Protein AF-A0AAQ4QHU1-F1 (afdb_monomer)

Solvent-accessible surface area (backbone atoms only — not comparable to full-atom values): 6187 Å² total; per-residue (Å²): 132,92,72,80,90,63,54,74,66,53,48,50,54,50,49,52,54,48,52,69,44,21,79,79,71,72,68,45,28,49,56,50,69,57,47,42,50,52,48,51,59,52,70,51,56,70,69,56,54,49,50,43,35,51,77,52,47,16,73,82,68,52,31,30,43,65,70,36,45,51,51,38,54,53,46,49,55,37,47,71,70,72,42,82,86,45,78,68,59,71,71,44,80,79,62,81,72,68,72,75,80,69,73,105

InterPro domains:
  IPR000261 EH domain [PF12763] (6-82)
  IPR000261 EH domain [PS50031] (10-104)
  IPR011992 EF-hand domain pair [SSF47473] (5-82)

Organism: NCBI:txid48145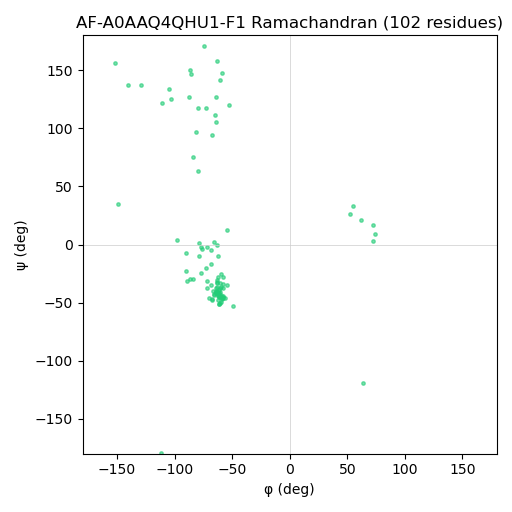9

Sequence (104 aa):
MESLTLTDVEQKYYSDLFIYCDTDNTKKVASNGRVLDLFRAAQLPSEVVLQITELCGATRLGHFGRSQFYIALKLIAIAQSGLPLRVESLNSGILGNVPTQSLK

Structure (mmCIF, N/CA/C/O backbone):
data_AF-A0AAQ4QHU1-F1
#
_entry.id   AF-A0AAQ4QHU1-F1
#
loop_
_atom_site.group_PDB
_atom_site.id
_atom_site.type_symbol
_atom_site.label_atom_id
_atom_site.label_alt_id
_atom_site.label_comp_id
_atom_site.label_asym_id
_atom_site.label_entity_id
_atom_site.label_seq_id
_atom_site.pdbx_PDB_ins_code
_atom_site.Cartn_x
_atom_site.Cartn_y
_atom_site.Cartn_z
_atom_site.occupancy
_atom_site.B_iso_or_equiv
_atom_site.auth_seq_id
_atom_site.auth_comp_id
_atom_site.auth_asym_id
_atom_site.auth_atom_id
_atom_site.pdbx_PDB_model_num
ATOM 1 N N . MET A 1 1 ? 14.592 4.474 12.357 1.00 38.53 1 MET A N 1
ATOM 2 C CA . MET A 1 1 ? 13.821 3.757 11.322 1.00 38.53 1 MET A CA 1
ATOM 3 C C . MET A 1 1 ? 12.538 3.318 11.992 1.00 38.53 1 MET A C 1
ATOM 5 O O . MET A 1 1 ? 12.585 2.387 12.782 1.00 38.53 1 MET A O 1
ATOM 9 N N . GLU A 1 2 ? 11.455 4.073 11.811 1.00 44.12 2 GLU A N 1
ATOM 10 C CA . GLU A 1 2 ? 10.150 3.768 12.409 1.00 44.12 2 GLU A CA 1
ATOM 11 C C . GLU A 1 2 ? 9.621 2.442 11.852 1.00 44.12 2 GLU A C 1
ATOM 13 O O . GLU A 1 2 ? 9.237 2.335 10.687 1.00 44.12 2 GLU A O 1
ATOM 18 N N . SER A 1 3 ? 9.684 1.401 12.676 1.00 50.28 3 SER A N 1
ATOM 19 C CA . SER A 1 3 ? 9.184 0.069 12.356 1.00 50.28 3 SER A CA 1
ATOM 20 C C . SER A 1 3 ? 7.672 0.060 12.560 1.00 50.28 3 SER A C 1
ATOM 22 O O . SER A 1 3 ? 7.213 0.239 13.686 1.00 50.28 3 SER A O 1
ATOM 24 N N . LEU A 1 4 ? 6.892 -0.174 11.499 1.00 63.69 4 LEU A N 1
ATOM 25 C CA . LEU A 1 4 ? 5.478 -0.531 11.647 1.00 63.69 4 LEU A CA 1
ATOM 26 C C . LEU A 1 4 ? 5.367 -1.722 12.608 1.00 63.69 4 LEU A C 1
ATOM 28 O O . LEU A 1 4 ? 5.912 -2.793 12.336 1.00 63.69 4 LEU A O 1
ATOM 32 N N . THR A 1 5 ? 4.659 -1.547 13.719 1.00 67.00 5 THR A N 1
ATOM 33 C CA . THR A 1 5 ? 4.348 -2.635 14.646 1.00 67.00 5 THR A CA 1
ATOM 34 C C . THR A 1 5 ? 3.155 -3.412 14.100 1.00 67.00 5 THR A C 1
ATOM 36 O O . THR A 1 5 ? 2.002 -3.009 14.230 1.00 67.00 5 THR A O 1
ATOM 39 N N . LEU A 1 6 ? 3.455 -4.514 13.417 1.00 70.38 6 LEU A N 1
ATOM 40 C CA . LEU A 1 6 ? 2.468 -5.440 12.872 1.00 70.38 6 LEU A CA 1
ATOM 41 C C . LEU A 1 6 ? 2.419 -6.695 13.732 1.00 70.38 6 LEU A C 1
ATOM 43 O O . LEU A 1 6 ? 3.469 -7.263 14.048 1.00 70.38 6 LEU A O 1
ATOM 47 N N . THR A 1 7 ? 1.210 -7.142 14.059 1.00 77.31 7 THR A N 1
ATOM 48 C CA . THR A 1 7 ? 0.999 -8.450 14.693 1.00 77.31 7 THR A CA 1
ATOM 49 C C . THR A 1 7 ? 1.454 -9.582 13.765 1.00 77.31 7 THR A C 1
ATOM 51 O O . THR A 1 7 ? 1.499 -9.408 12.545 1.00 77.31 7 THR A O 1
ATOM 54 N N . ASP A 1 8 ? 1.766 -10.764 14.305 1.00 80.88 8 ASP A N 1
ATOM 55 C CA . ASP A 1 8 ? 2.166 -11.931 13.499 1.00 80.88 8 ASP A CA 1
ATOM 56 C C . ASP A 1 8 ? 1.131 -12.280 12.416 1.00 80.88 8 ASP A C 1
ATOM 58 O O . ASP A 1 8 ? 1.478 -12.664 11.297 1.00 80.88 8 ASP A O 1
ATOM 62 N N . VAL A 1 9 ? -0.153 -12.087 12.734 1.00 80.38 9 VAL A N 1
ATOM 63 C CA . VAL A 1 9 ? -1.271 -12.308 11.810 1.00 80.38 9 VAL A CA 1
ATOM 64 C C . VAL A 1 9 ? -1.249 -11.291 10.668 1.00 80.38 9 VAL A C 1
ATOM 66 O O . VAL A 1 9 ? -1.332 -11.686 9.506 1.00 80.38 9 VAL A O 1
ATOM 69 N N . GLU A 1 10 ? -1.092 -9.998 10.972 1.00 80.00 10 GLU A N 1
ATOM 70 C CA . GLU A 1 10 ? -0.972 -8.949 9.950 1.00 80.00 10 GLU A CA 1
ATOM 71 C C . GLU A 1 10 ? 0.268 -9.155 9.082 1.00 80.00 10 GLU A C 1
ATOM 73 O O . GLU A 1 10 ? 0.173 -9.057 7.864 1.00 80.00 10 GLU A O 1
ATOM 78 N N . GLN A 1 11 ? 1.421 -9.478 9.679 1.00 81.69 11 GLN A N 1
ATOM 79 C CA . GLN A 1 11 ? 2.641 -9.739 8.912 1.00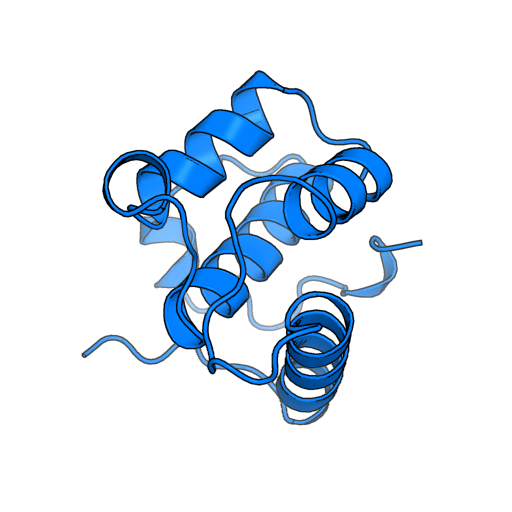 81.69 11 GLN A CA 1
ATOM 80 C C . GLN A 1 11 ? 2.446 -10.877 7.922 1.00 81.69 11 GLN A C 1
ATOM 82 O O . GLN A 1 11 ? 2.827 -10.740 6.759 1.00 81.69 11 GLN A O 1
ATOM 87 N N . LYS A 1 12 ? 1.847 -11.987 8.365 1.00 85.94 12 LYS A N 1
ATOM 88 C CA . LYS A 1 12 ? 1.568 -13.124 7.492 1.00 85.94 12 LYS A CA 1
ATOM 89 C C . LYS A 1 12 ? 0.619 -12.716 6.367 1.00 85.94 12 LYS A C 1
ATOM 91 O O . LYS A 1 12 ? 0.958 -12.889 5.203 1.00 85.94 12 LYS A O 1
ATOM 96 N N . TYR A 1 13 ? -0.505 -12.087 6.705 1.00 85.94 13 TYR A N 1
ATOM 97 C CA . TYR A 1 13 ? -1.508 -11.654 5.734 1.00 85.94 13 TYR A CA 1
ATOM 98 C C . TYR A 1 13 ? -0.950 -10.651 4.707 1.00 85.94 13 TYR A C 1
ATOM 100 O O . TYR A 1 13 ? -1.141 -10.814 3.504 1.00 85.94 13 TYR A O 1
ATOM 108 N N . TYR A 1 14 ? -0.192 -9.646 5.150 1.00 86.38 14 TYR A N 1
ATOM 109 C CA . TYR A 1 14 ? 0.437 -8.663 4.262 1.00 86.38 14 TYR A CA 1
ATOM 110 C C . TYR A 1 14 ? 1.541 -9.285 3.412 1.00 86.38 14 TYR A C 1
ATOM 112 O O . TYR A 1 14 ? 1.703 -8.902 2.254 1.00 86.38 14 TYR A O 1
ATOM 120 N N . SER A 1 15 ? 2.277 -10.260 3.951 1.00 88.00 15 SER A N 1
ATOM 121 C CA . SER A 1 15 ? 3.266 -11.016 3.185 1.00 88.00 15 SER A CA 1
ATOM 122 C C . SER A 1 15 ? 2.605 -11.852 2.088 1.00 88.00 15 SER A C 1
ATOM 124 O O . SER A 1 15 ? 3.107 -11.863 0.967 1.00 88.00 15 SER A O 1
ATOM 126 N N . ASP A 1 16 ? 1.488 -12.521 2.374 1.00 89.12 16 ASP A N 1
ATOM 127 C CA . ASP A 1 16 ? 0.718 -13.273 1.376 1.00 89.12 16 ASP A CA 1
ATOM 128 C C . ASP A 1 16 ? 0.190 -12.346 0.265 1.00 89.12 16 ASP A C 1
ATOM 130 O O . ASP A 1 16 ? 0.386 -12.626 -0.919 1.00 89.12 16 ASP A O 1
ATOM 134 N N . LEU A 1 17 ? -0.376 -11.183 0.620 1.00 88.00 17 LEU A N 1
ATOM 135 C CA . LEU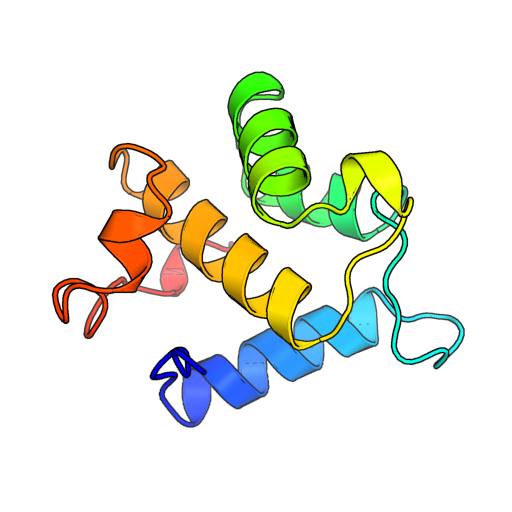 A 1 17 ? -0.804 -10.168 -0.355 1.00 88.00 17 LEU A CA 1
ATOM 136 C C . LEU A 1 17 ? 0.360 -9.625 -1.193 1.00 88.00 17 LEU A C 1
ATOM 138 O O . LEU A 1 17 ? 0.211 -9.397 -2.396 1.00 88.00 17 LEU A O 1
ATOM 142 N N . PHE A 1 18 ? 1.523 -9.427 -0.571 1.00 88.44 18 PHE A N 1
ATOM 143 C CA . PHE A 1 18 ? 2.726 -8.980 -1.265 1.00 88.44 18 PHE A CA 1
ATOM 144 C C . PHE A 1 18 ? 3.154 -10.010 -2.308 1.00 88.44 18 PHE A C 1
ATOM 146 O O . PHE A 1 18 ? 3.393 -9.644 -3.452 1.00 88.44 18 PHE A O 1
ATOM 153 N N . ILE A 1 19 ? 3.213 -11.292 -1.933 1.00 88.25 19 ILE A N 1
ATOM 154 C CA . ILE A 1 19 ? 3.583 -12.390 -2.838 1.00 88.25 19 ILE A CA 1
ATOM 155 C C . ILE A 1 19 ? 2.564 -12.525 -3.970 1.00 88.25 19 ILE A C 1
ATOM 157 O O . ILE A 1 19 ? 2.952 -12.702 -5.120 1.00 88.25 19 ILE A O 1
ATOM 161 N N . TYR A 1 20 ? 1.273 -12.386 -3.667 1.00 86.62 20 TYR A N 1
ATOM 162 C CA . TYR A 1 20 ? 0.218 -12.422 -4.678 1.00 86.62 20 TYR A CA 1
ATOM 163 C C . TYR A 1 20 ? 0.406 -11.348 -5.758 1.00 86.62 20 TYR A C 1
ATOM 165 O O . TYR A 1 20 ? 0.144 -11.582 -6.939 1.00 86.62 20 TYR A O 1
ATOM 173 N N . CYS A 1 21 ? 0.879 -10.166 -5.363 1.00 86.62 21 CYS A N 1
ATOM 174 C CA . CYS A 1 21 ? 1.129 -9.081 -6.298 1.00 86.62 21 CYS A CA 1
ATOM 175 C C . CYS A 1 21 ? 2.536 -9.154 -6.940 1.00 86.62 21 CYS A C 1
ATOM 177 O O . CYS A 1 21 ? 2.701 -8.730 -8.085 1.00 86.62 21 CYS A O 1
ATOM 179 N N . ASP A 1 22 ? 3.541 -9.706 -6.248 1.00 87.31 22 ASP A N 1
ATOM 180 C CA . ASP A 1 22 ? 4.921 -9.927 -6.721 1.00 87.31 22 ASP A CA 1
ATOM 181 C C . ASP A 1 22 ? 5.021 -11.180 -7.609 1.00 87.31 22 ASP A C 1
ATOM 183 O O . ASP A 1 22 ? 5.700 -12.158 -7.297 1.00 87.31 22 ASP A O 1
ATOM 187 N N . THR A 1 23 ? 4.331 -11.143 -8.750 1.00 79.69 23 THR A N 1
ATOM 188 C CA . THR A 1 23 ? 4.315 -12.255 -9.721 1.00 79.69 23 THR A CA 1
ATOM 189 C C . THR A 1 23 ? 5.697 -12.616 -10.281 1.00 79.69 23 THR A C 1
ATOM 191 O O . THR A 1 23 ? 5.917 -13.769 -10.642 1.00 79.69 23 THR A O 1
ATOM 194 N N . ASP A 1 24 ? 6.638 -11.668 -10.296 1.00 82.19 24 ASP A N 1
ATOM 195 C CA . ASP A 1 24 ? 7.996 -11.846 -10.831 1.00 82.19 24 ASP A CA 1
ATOM 196 C C . ASP A 1 24 ? 9.036 -12.161 -9.730 1.00 82.19 24 ASP A C 1
ATOM 198 O O . ASP A 1 24 ? 10.227 -12.280 -9.996 1.00 82.19 24 ASP A O 1
ATOM 202 N N . ASN A 1 25 ? 8.608 -12.321 -8.466 1.00 80.12 25 ASN A N 1
ATOM 203 C CA . ASN A 1 25 ? 9.483 -12.568 -7.305 1.00 80.12 25 ASN A CA 1
ATOM 204 C C . ASN A 1 25 ? 10.638 -11.555 -7.147 1.00 80.12 25 ASN A C 1
ATOM 206 O O . ASN A 1 25 ? 11.665 -11.838 -6.519 1.00 80.12 25 ASN A O 1
ATOM 210 N N . THR A 1 26 ? 10.458 -10.342 -7.664 1.00 82.69 26 THR A N 1
ATOM 211 C CA . THR A 1 26 ? 11.477 -9.281 -7.695 1.00 82.69 26 THR A CA 1
ATOM 212 C C . THR A 1 26 ? 11.669 -8.603 -6.346 1.00 82.69 26 THR A C 1
ATOM 214 O O . THR A 1 26 ? 12.530 -7.732 -6.202 1.00 82.69 26 THR A O 1
ATOM 217 N N . LYS A 1 27 ? 10.863 -8.976 -5.341 1.00 84.06 27 LYS A N 1
ATOM 218 C CA . LYS A 1 27 ? 10.744 -8.273 -4.056 1.00 84.06 27 LYS A CA 1
ATOM 219 C C . LYS A 1 27 ? 10.231 -6.844 -4.219 1.00 84.06 27 LYS A C 1
ATOM 221 O O . LYS A 1 27 ? 10.428 -6.016 -3.323 1.00 84.06 27 LYS A O 1
ATOM 226 N N . LYS A 1 28 ? 9.567 -6.560 -5.339 1.00 87.19 28 LYS A N 1
ATOM 227 C CA . LYS A 1 28 ? 8.989 -5.267 -5.680 1.00 87.19 28 LYS A CA 1
ATOM 228 C C . LYS A 1 28 ? 7.653 -5.491 -6.356 1.00 87.19 28 LYS A C 1
ATOM 230 O O . LYS A 1 28 ? 7.512 -6.335 -7.230 1.00 87.19 28 LYS A O 1
ATOM 235 N N . VAL A 1 29 ? 6.681 -4.690 -5.967 1.00 88.00 29 VAL A N 1
ATOM 236 C CA . VAL A 1 29 ? 5.337 -4.776 -6.516 1.00 88.00 29 VAL A CA 1
ATOM 237 C C . VAL A 1 29 ? 5.092 -3.546 -7.356 1.00 88.00 29 VAL A C 1
ATOM 239 O O . VAL A 1 29 ? 5.214 -2.438 -6.843 1.00 88.00 29 VAL A O 1
ATOM 242 N N . ALA A 1 30 ? 4.778 -3.697 -8.637 1.00 86.19 30 ALA A N 1
ATOM 243 C CA . ALA A 1 30 ? 4.490 -2.533 -9.463 1.00 86.19 30 ALA A CA 1
ATOM 244 C C . ALA A 1 30 ? 3.277 -1.776 -8.896 1.00 86.19 30 ALA A C 1
ATOM 246 O O . ALA A 1 30 ? 2.326 -2.389 -8.413 1.00 86.19 30 ALA A O 1
ATOM 247 N N . SER A 1 31 ? 3.306 -0.442 -8.928 1.00 81.81 31 SER A N 1
ATOM 248 C CA . SER A 1 31 ? 2.188 0.369 -8.419 1.00 81.81 31 SER A CA 1
ATOM 249 C C . SER A 1 31 ? 0.942 0.331 -9.307 1.00 81.81 31 SER A C 1
ATOM 251 O O . SER A 1 31 ? -0.092 0.906 -8.977 1.00 81.81 31 SER A O 1
ATOM 253 N N . ASN A 1 32 ? 1.034 -0.382 -10.425 1.00 81.12 32 ASN A N 1
ATOM 254 C CA . ASN A 1 32 ? -0.024 -0.651 -11.379 1.00 81.12 32 ASN A CA 1
ATOM 255 C C . ASN A 1 32 ? -0.408 -2.147 -11.362 1.00 81.12 32 ASN A C 1
ATOM 257 O O . ASN A 1 32 ? 0.118 -2.948 -10.587 1.00 81.12 32 ASN A O 1
ATOM 261 N N . GLY A 1 33 ? -1.368 -2.537 -12.203 1.00 84.44 33 GLY A N 1
ATOM 262 C CA . GLY A 1 33 ? -1.787 -3.935 -12.320 1.00 84.44 33 GLY A CA 1
ATOM 263 C C . GLY A 1 33 ? -2.399 -4.466 -11.022 1.00 84.44 33 GLY A C 1
ATOM 264 O O . GLY A 1 33 ? -3.399 -3.929 -10.554 1.00 84.44 33 GLY A O 1
ATOM 265 N N . ARG A 1 34 ? -1.795 -5.507 -10.431 1.00 85.25 34 ARG A N 1
ATOM 266 C CA . ARG A 1 34 ? -2.342 -6.241 -9.271 1.00 85.25 34 ARG A CA 1
ATOM 267 C C . ARG A 1 34 ? -2.537 -5.378 -8.026 1.00 85.25 34 ARG A C 1
ATOM 269 O O . ARG A 1 34 ? -3.557 -5.522 -7.366 1.00 85.25 34 ARG A O 1
ATOM 276 N N . VAL A 1 35 ? -1.595 -4.484 -7.718 1.00 85.31 35 VAL A N 1
ATOM 277 C CA . VAL A 1 35 ? -1.708 -3.586 -6.551 1.00 85.31 35 VAL A CA 1
ATOM 278 C C . VAL A 1 35 ? -2.867 -2.620 -6.733 1.00 85.31 35 VAL A C 1
ATOM 280 O O . VAL A 1 35 ? -3.664 -2.422 -5.822 1.00 85.31 35 VAL A O 1
ATOM 283 N N . LEU A 1 36 ? -2.992 -2.056 -7.934 1.00 83.44 36 LEU A N 1
ATOM 284 C CA . LEU A 1 36 ? -4.093 -1.162 -8.257 1.00 83.44 36 LEU A CA 1
ATOM 285 C C . LEU A 1 36 ? -5.437 -1.899 -8.178 1.00 83.44 36 LEU A C 1
ATOM 287 O O . LEU A 1 36 ? -6.386 -1.362 -7.615 1.00 83.44 36 LEU A O 1
ATOM 291 N N . ASP A 1 37 ? -5.508 -3.131 -8.685 1.00 86.00 37 ASP A N 1
ATOM 292 C CA . ASP A 1 37 ? -6.693 -3.986 -8.571 1.00 86.00 37 ASP A CA 1
ATOM 293 C C . ASP A 1 37 ? -7.043 -4.286 -7.109 1.00 86.00 37 ASP A C 1
ATOM 295 O O . ASP A 1 37 ? -8.194 -4.132 -6.717 1.00 86.00 37 ASP A O 1
ATOM 299 N N . LEU A 1 38 ? -6.050 -4.611 -6.272 1.00 85.75 38 LEU A N 1
ATOM 300 C CA . LEU A 1 38 ? -6.228 -4.824 -4.832 1.00 85.75 38 LEU A CA 1
ATOM 301 C C . LEU A 1 38 ? -6.817 -3.580 -4.151 1.00 85.75 38 LEU A C 1
ATOM 303 O O . LEU A 1 38 ? -7.744 -3.675 -3.351 1.00 85.75 38 LEU A O 1
ATOM 307 N N . PHE A 1 39 ? -6.298 -2.397 -4.474 1.00 84.06 39 PHE A N 1
ATOM 308 C CA . PHE A 1 39 ? -6.741 -1.155 -3.843 1.00 84.06 39 PHE A CA 1
ATOM 309 C C . PHE A 1 39 ? -8.147 -0.763 -4.320 1.00 84.06 39 PHE A C 1
ATOM 311 O O . PHE A 1 39 ? -8.928 -0.188 -3.563 1.00 84.06 39 PHE A O 1
ATOM 318 N N . ARG A 1 40 ? -8.498 -1.110 -5.564 1.00 83.06 40 ARG A N 1
ATOM 319 C CA . ARG A 1 40 ? -9.862 -0.970 -6.093 1.00 83.06 40 ARG A CA 1
ATOM 320 C C . ARG A 1 40 ? -10.818 -1.988 -5.477 1.00 83.06 40 ARG A C 1
ATOM 322 O O . ARG A 1 40 ? -11.955 -1.626 -5.192 1.00 83.06 40 ARG A O 1
ATOM 329 N N . ALA A 1 41 ? -10.359 -3.215 -5.231 1.00 83.12 41 ALA A N 1
ATOM 330 C CA . ALA A 1 41 ? -11.114 -4.241 -4.515 1.00 83.12 41 ALA A CA 1
ATOM 331 C C . ALA A 1 41 ? -11.405 -3.810 -3.072 1.00 83.12 41 ALA A C 1
ATOM 333 O O . ALA A 1 41 ? -12.506 -4.027 -2.582 1.00 83.12 41 ALA A O 1
ATOM 334 N N . ALA A 1 42 ? -10.491 -3.057 -2.449 1.00 81.81 42 ALA A N 1
ATOM 335 C CA . ALA A 1 42 ? -10.722 -2.402 -1.162 1.00 81.81 42 ALA A CA 1
ATOM 336 C C . ALA A 1 42 ? -11.801 -1.289 -1.199 1.00 81.81 42 ALA A C 1
ATOM 338 O O . ALA A 1 42 ? -12.047 -0.651 -0.174 1.00 81.81 42 ALA A O 1
ATOM 339 N N . GLN A 1 43 ? -12.439 -1.054 -2.355 1.00 82.69 43 GLN A N 1
ATOM 340 C CA . GLN A 1 43 ? -13.484 -0.053 -2.601 1.00 82.69 43 GLN A CA 1
ATOM 341 C C . GLN A 1 43 ? -13.075 1.375 -2.226 1.00 82.69 43 GLN A C 1
ATOM 343 O O . GLN A 1 43 ? -13.898 2.186 -1.800 1.00 82.69 43 GLN A O 1
ATOM 348 N N . LEU A 1 44 ? -11.795 1.702 -2.396 1.00 82.88 44 LEU A N 1
ATOM 349 C CA . LEU A 1 44 ? -11.296 3.035 -2.101 1.00 82.88 44 LEU A CA 1
ATOM 350 C C . LEU A 1 44 ? -11.475 4.003 -3.282 1.00 82.88 44 LEU A C 1
ATOM 352 O O . LEU A 1 44 ? -11.326 3.604 -4.442 1.00 82.88 44 LEU A O 1
ATOM 356 N N . PRO A 1 45 ? -11.721 5.299 -3.008 1.00 83.88 45 PRO A N 1
ATOM 357 C CA . PRO A 1 45 ? -11.697 6.341 -4.028 1.00 83.88 45 PRO A CA 1
ATOM 358 C C . PRO A 1 45 ? -10.337 6.418 -4.727 1.00 83.88 45 PRO A C 1
ATOM 360 O O . PRO A 1 45 ? -9.291 6.249 -4.096 1.00 83.88 45 PRO A O 1
ATOM 363 N N . SER A 1 46 ? -10.324 6.771 -6.013 1.00 84.62 46 SER A N 1
ATOM 364 C CA . SER A 1 46 ? -9.073 6.949 -6.765 1.00 84.62 46 SER A CA 1
ATOM 365 C C . SER A 1 46 ? -8.147 7.999 -6.140 1.00 84.62 46 SER A C 1
ATOM 367 O O . SER A 1 46 ? -6.935 7.813 -6.146 1.00 84.62 46 SER A O 1
ATOM 369 N N . GLU A 1 47 ? -8.704 9.054 -5.539 1.00 86.81 47 GLU A N 1
ATOM 370 C CA . GLU A 1 47 ? -7.942 10.085 -4.818 1.00 86.81 47 GLU A CA 1
ATOM 371 C C . GLU A 1 47 ? -7.225 9.532 -3.580 1.00 86.81 47 GLU A C 1
ATOM 373 O O . GLU A 1 47 ? -6.095 9.912 -3.283 1.00 86.81 47 GLU A O 1
ATOM 378 N N . VAL A 1 48 ? -7.863 8.605 -2.864 1.00 86.38 48 VAL A N 1
ATOM 379 C CA . VAL A 1 48 ? -7.296 7.938 -1.683 1.00 86.38 48 VAL A CA 1
ATOM 380 C C . VAL A 1 48 ? -6.170 7.002 -2.117 1.00 86.38 48 VAL A C 1
ATOM 382 O O . VAL A 1 48 ? -5.083 7.038 -1.551 1.00 86.38 48 VAL A O 1
ATOM 385 N N . VAL A 1 49 ? -6.393 6.210 -3.168 1.00 85.88 49 VAL A N 1
ATOM 386 C CA . VAL A 1 49 ? -5.369 5.331 -3.755 1.00 85.88 49 VAL A CA 1
ATOM 387 C C . VAL A 1 49 ? -4.148 6.125 -4.215 1.00 85.88 49 VAL A C 1
ATOM 389 O O . VAL A 1 49 ? -3.016 5.732 -3.924 1.00 85.88 49 VAL A O 1
ATOM 392 N N . LEU A 1 50 ? -4.365 7.257 -4.888 1.00 86.19 50 LEU A N 1
ATOM 393 C CA . LEU A 1 50 ? -3.289 8.134 -5.333 1.00 86.19 50 LEU A CA 1
ATOM 394 C C . LEU A 1 50 ? -2.483 8.655 -4.139 1.00 86.19 50 LEU A C 1
ATOM 396 O O . LEU A 1 50 ? -1.272 8.452 -4.106 1.00 86.19 50 LEU A O 1
ATOM 400 N N . GLN A 1 51 ? -3.158 9.191 -3.118 1.00 86.88 51 GLN A N 1
ATOM 401 C CA . GLN A 1 51 ? -2.508 9.661 -1.894 1.00 86.88 51 GLN A CA 1
ATOM 402 C C . GLN A 1 51 ? -1.669 8.567 -1.228 1.00 86.88 51 GLN A C 1
ATOM 404 O O . GLN A 1 51 ? -0.521 8.807 -0.874 1.00 86.88 51 GLN A O 1
ATOM 409 N N . ILE A 1 52 ? -2.186 7.343 -1.094 1.00 85.81 52 ILE A N 1
ATOM 410 C CA . ILE A 1 52 ? -1.435 6.217 -0.512 1.00 85.81 52 ILE A CA 1
ATOM 411 C C . ILE A 1 52 ? -0.169 5.919 -1.325 1.00 85.81 52 ILE A C 1
ATOM 413 O O . ILE A 1 52 ? 0.909 5.717 -0.762 1.00 85.81 52 ILE A O 1
ATOM 417 N N . THR A 1 53 ? -0.293 5.921 -2.651 1.00 85.00 53 THR A N 1
ATOM 418 C CA . THR A 1 53 ? 0.813 5.671 -3.584 1.00 85.00 53 THR A CA 1
ATOM 419 C C . THR A 1 53 ? 1.885 6.763 -3.483 1.00 85.00 53 THR A C 1
ATOM 421 O O . THR A 1 53 ? 3.081 6.453 -3.473 1.00 85.00 53 THR A O 1
ATOM 424 N N . GLU A 1 54 ? 1.466 8.023 -3.335 1.00 85.69 54 GLU A N 1
ATOM 425 C CA . GLU A 1 54 ? 2.341 9.182 -3.128 1.00 85.69 54 GLU A CA 1
ATOM 426 C C . GLU A 1 54 ? 3.041 9.144 -1.771 1.00 85.69 54 GLU A C 1
ATOM 428 O O . GLU A 1 54 ? 4.263 9.285 -1.718 1.00 85.69 54 GLU A O 1
ATOM 433 N N . LEU A 1 55 ? 2.307 8.860 -0.692 1.00 82.12 55 LEU A N 1
ATOM 434 C CA . LEU A 1 55 ? 2.855 8.729 0.661 1.00 82.12 55 LEU A CA 1
ATOM 435 C C . LEU A 1 55 ? 3.906 7.620 0.750 1.00 82.12 55 LEU A C 1
ATOM 437 O O . LEU A 1 55 ? 4.911 7.757 1.444 1.00 82.12 55 LEU A O 1
ATOM 441 N N . CYS A 1 56 ? 3.700 6.529 0.017 1.00 80.75 56 CYS A N 1
ATOM 442 C CA . CYS A 1 56 ? 4.664 5.442 -0.059 1.00 80.75 56 CYS A CA 1
ATOM 443 C C . CYS A 1 56 ? 5.833 5.741 -1.009 1.00 80.75 56 CYS A C 1
ATOM 445 O O . CYS A 1 56 ? 6.787 4.971 -1.033 1.00 80.75 56 CYS A O 1
ATOM 447 N N . GLY A 1 57 ? 5.790 6.814 -1.805 1.00 76.62 57 GLY A N 1
ATOM 448 C CA . GLY A 1 57 ? 6.815 7.151 -2.801 1.00 76.62 57 GLY A CA 1
ATOM 449 C C . GLY A 1 57 ? 6.793 6.275 -4.060 1.00 76.62 57 GLY A C 1
ATOM 450 O O . GLY A 1 57 ? 7.697 6.361 -4.898 1.00 76.62 57 GLY A O 1
ATOM 451 N N . ALA A 1 58 ? 5.763 5.445 -4.229 1.00 75.81 58 ALA A N 1
ATOM 452 C CA . ALA A 1 58 ? 5.630 4.545 -5.369 1.00 75.81 58 ALA A CA 1
ATOM 453 C C . ALA A 1 58 ? 5.273 5.286 -6.665 1.00 75.81 58 ALA A C 1
ATOM 455 O O . ALA A 1 58 ? 5.566 4.787 -7.748 1.00 75.81 58 ALA A O 1
ATOM 456 N N . THR A 1 59 ? 4.735 6.505 -6.585 1.00 71.50 59 THR A N 1
ATOM 457 C CA . THR A 1 59 ? 4.490 7.369 -7.754 1.00 71.50 59 THR A CA 1
ATOM 458 C C . THR A 1 59 ? 5.793 7.755 -8.458 1.00 71.50 59 THR A C 1
ATOM 460 O O . THR A 1 59 ? 5.826 7.888 -9.676 1.00 71.50 59 THR A O 1
ATOM 463 N N . ARG A 1 60 ? 6.894 7.889 -7.702 1.00 73.75 60 ARG A N 1
ATOM 464 C CA . ARG A 1 60 ? 8.211 8.261 -8.241 1.00 73.75 60 ARG A CA 1
ATOM 465 C C . ARG A 1 60 ? 9.041 7.052 -8.675 1.00 73.75 60 ARG A C 1
ATOM 467 O O . ARG A 1 60 ? 9.834 7.159 -9.603 1.00 73.75 60 ARG A O 1
ATOM 474 N N . LEU A 1 61 ? 8.870 5.917 -7.998 1.00 76.12 61 LEU A N 1
ATOM 475 C CA . LEU A 1 61 ? 9.597 4.672 -8.277 1.00 76.12 61 LEU A CA 1
ATOM 476 C C . LEU A 1 61 ? 8.884 3.759 -9.289 1.00 76.12 61 LEU A C 1
ATOM 478 O O . LEU A 1 61 ? 9.523 2.895 -9.888 1.00 76.12 61 LEU A O 1
ATOM 482 N N . GLY A 1 62 ? 7.566 3.897 -9.447 1.00 82.69 62 GLY A N 1
ATOM 483 C CA . GLY A 1 62 ? 6.712 2.981 -10.213 1.00 82.69 62 GLY A CA 1
ATOM 484 C C . GLY A 1 62 ? 6.469 1.625 -9.533 1.00 82.69 62 GLY A C 1
ATOM 485 O O . GLY A 1 62 ? 5.839 0.744 -10.114 1.00 82.69 62 GLY A O 1
ATOM 486 N N . HIS A 1 63 ? 6.981 1.426 -8.315 1.00 86.44 63 HIS A N 1
ATOM 487 C CA . HIS A 1 63 ? 6.852 0.186 -7.555 1.00 86.44 63 HIS A CA 1
ATOM 488 C C . HIS A 1 63 ? 6.893 0.436 -6.043 1.00 86.44 63 HIS A C 1
ATOM 490 O O . HIS A 1 63 ? 7.459 1.423 -5.577 1.00 86.44 63 HIS A O 1
ATOM 496 N N . PHE A 1 64 ? 6.319 -0.497 -5.291 1.00 86.38 64 PHE A N 1
ATOM 497 C CA . PHE A 1 64 ? 6.337 -0.591 -3.841 1.00 86.38 64 PHE A CA 1
ATOM 498 C C . PHE A 1 64 ? 7.338 -1.669 -3.407 1.00 86.38 64 PHE A C 1
ATOM 500 O O . PHE A 1 64 ? 7.254 -2.825 -3.826 1.00 86.38 64 PHE A O 1
ATOM 507 N N . GLY A 1 65 ? 8.287 -1.313 -2.542 1.00 87.31 65 GLY A N 1
ATOM 508 C CA . GLY A 1 65 ? 9.061 -2.295 -1.777 1.00 87.31 65 GLY A CA 1
ATOM 509 C C . GLY A 1 65 ? 8.229 -2.916 -0.649 1.00 87.31 65 GLY A C 1
ATOM 510 O O . GLY A 1 65 ? 7.151 -2.424 -0.325 1.00 87.31 65 GLY A O 1
ATOM 511 N N . ARG A 1 66 ? 8.743 -3.965 0.008 1.00 84.38 66 ARG A N 1
ATOM 512 C CA . ARG A 1 66 ? 8.049 -4.650 1.125 1.00 84.38 66 ARG A CA 1
ATOM 513 C C . ARG A 1 66 ? 7.525 -3.694 2.199 1.00 84.38 66 ARG A C 1
ATOM 515 O O . ARG A 1 66 ? 6.336 -3.705 2.494 1.00 84.38 66 ARG A O 1
ATOM 522 N N . SER A 1 67 ? 8.384 -2.827 2.735 1.00 82.31 67 SER A N 1
ATOM 523 C CA . SER A 1 67 ? 7.982 -1.883 3.786 1.00 82.31 67 SER A CA 1
ATOM 524 C C . SER A 1 67 ? 6.939 -0.877 3.294 1.00 82.31 67 SER A C 1
ATOM 526 O O . SER A 1 67 ? 5.969 -0.611 3.993 1.00 82.31 67 SER A O 1
ATOM 528 N N . GLN A 1 68 ? 7.102 -0.358 2.072 1.00 85.50 68 GLN A N 1
ATOM 529 C CA . GLN A 1 68 ? 6.152 0.577 1.457 1.00 85.50 68 GLN A CA 1
ATOM 530 C C . GLN A 1 68 ? 4.789 -0.077 1.222 1.00 85.50 68 GLN A C 1
ATOM 532 O O . GLN A 1 68 ? 3.762 0.535 1.482 1.00 85.50 68 GLN A O 1
ATOM 537 N N . PHE A 1 69 ? 4.769 -1.332 0.773 1.00 87.06 69 PHE A N 1
ATOM 538 C CA . PHE A 1 69 ? 3.533 -2.076 0.565 1.00 87.06 69 PHE A CA 1
ATOM 539 C C . PHE A 1 69 ? 2.777 -2.290 1.880 1.00 87.06 69 PHE A C 1
ATOM 541 O O . PHE A 1 69 ? 1.567 -2.103 1.932 1.00 87.06 69 PHE A O 1
ATOM 548 N N . TYR A 1 70 ? 3.481 -2.605 2.970 1.00 85.75 70 TYR A N 1
ATOM 549 C CA . TYR A 1 70 ? 2.847 -2.800 4.279 1.00 85.75 70 TYR A CA 1
ATOM 550 C C . TYR A 1 70 ? 2.257 -1.492 4.816 1.00 85.75 70 TYR A C 1
ATOM 552 O O . TYR A 1 70 ? 1.147 -1.482 5.349 1.00 85.75 70 TYR A O 1
ATOM 560 N N . ILE A 1 71 ? 2.970 -0.378 4.620 1.00 83.81 71 ILE A N 1
ATOM 561 C CA . ILE A 1 71 ? 2.454 0.965 4.908 1.00 83.81 71 ILE A CA 1
ATOM 562 C C . ILE A 1 71 ? 1.189 1.233 4.088 1.00 83.81 71 ILE A C 1
ATOM 564 O O . ILE A 1 71 ? 0.182 1.664 4.649 1.00 83.81 71 ILE A O 1
ATOM 568 N N . ALA A 1 72 ? 1.213 0.930 2.788 1.00 86.19 72 ALA A N 1
ATOM 569 C CA . ALA A 1 72 ? 0.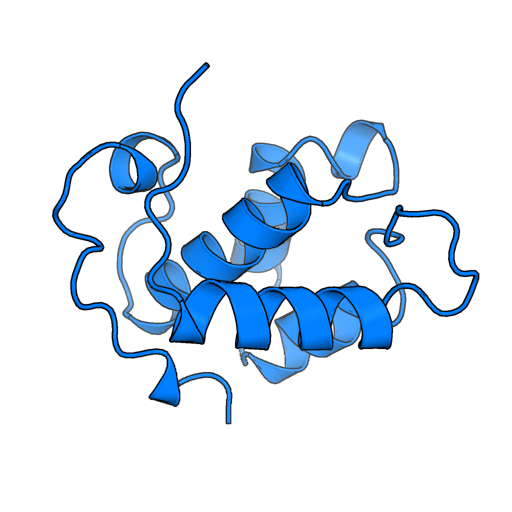068 1.131 1.914 1.00 86.19 72 ALA A CA 1
ATOM 570 C C . ALA A 1 72 ? -1.164 0.355 2.398 1.00 86.19 72 ALA A C 1
ATOM 572 O O . ALA A 1 72 ? -2.236 0.937 2.516 1.00 86.19 72 ALA A O 1
ATOM 573 N N . LEU A 1 73 ? -1.007 -0.919 2.769 1.00 85.75 73 LEU A N 1
ATOM 574 C CA . LEU A 1 73 ? -2.099 -1.738 3.307 1.00 85.75 73 LEU A CA 1
ATOM 575 C C . LEU A 1 73 ? -2.680 -1.171 4.611 1.00 85.75 73 LEU A C 1
ATOM 577 O O . LEU A 1 73 ? -3.900 -1.119 4.771 1.00 85.75 73 LE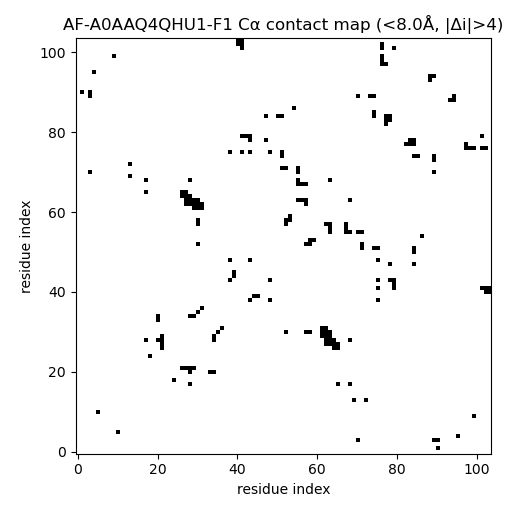U A O 1
ATOM 581 N N . LYS A 1 74 ? -1.836 -0.681 5.528 1.00 82.38 74 LYS A N 1
ATOM 582 C CA . LYS A 1 74 ? -2.313 0.004 6.741 1.00 82.38 74 LYS A CA 1
ATOM 583 C C . LYS A 1 74 ? -3.108 1.261 6.404 1.00 82.38 74 LYS A C 1
ATOM 585 O O . LYS A 1 74 ? -4.162 1.492 6.991 1.00 82.38 74 LYS A O 1
ATOM 590 N N . LEU A 1 75 ? -2.619 2.065 5.463 1.00 82.81 75 LEU A N 1
ATOM 591 C CA . LEU A 1 75 ? -3.320 3.263 5.010 1.00 82.81 75 LEU A CA 1
ATOM 592 C C . LEU A 1 75 ? -4.660 2.919 4.355 1.00 82.81 75 LEU A C 1
ATOM 594 O O . LEU A 1 75 ? -5.642 3.616 4.587 1.00 82.81 75 LEU A O 1
ATOM 598 N N . ILE A 1 76 ? -4.739 1.811 3.617 1.00 85.25 76 ILE A N 1
ATOM 599 C CA . ILE A 1 76 ? -6.005 1.311 3.072 1.00 85.25 76 ILE A CA 1
ATOM 600 C C . ILE A 1 76 ? -6.992 1.017 4.197 1.00 85.25 76 ILE A C 1
ATOM 602 O O . ILE A 1 76 ? -8.111 1.515 4.157 1.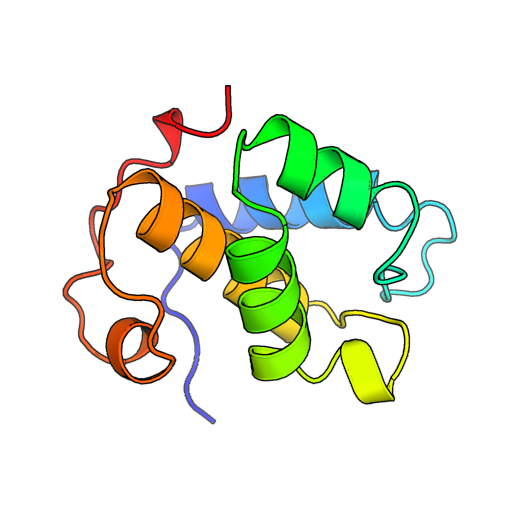00 85.25 76 ILE A O 1
ATOM 606 N N . ALA A 1 77 ? -6.572 0.288 5.232 1.00 81.56 77 ALA A N 1
ATOM 607 C CA . ALA A 1 77 ? -7.427 -0.011 6.380 1.00 81.56 77 ALA A CA 1
ATOM 608 C C . ALA A 1 77 ? -7.890 1.261 7.124 1.00 81.56 77 ALA A C 1
ATOM 610 O O . ALA A 1 77 ? -9.042 1.347 7.554 1.00 81.56 77 ALA A O 1
ATOM 611 N N . ILE A 1 78 ? -7.019 2.272 7.241 1.00 80.25 78 ILE A N 1
ATOM 612 C CA . ILE A 1 78 ? -7.357 3.601 7.785 1.00 80.25 78 ILE A CA 1
ATOM 613 C C . ILE A 1 78 ? -8.436 4.267 6.921 1.00 80.25 78 ILE A C 1
ATOM 615 O O . ILE A 1 78 ? -9.466 4.687 7.447 1.00 80.25 78 ILE A O 1
ATOM 619 N N . ALA A 1 79 ? -8.231 4.326 5.603 1.00 83.44 79 ALA A N 1
ATOM 620 C CA . ALA A 1 79 ? -9.187 4.933 4.682 1.00 83.44 79 ALA A CA 1
ATOM 621 C C . ALA A 1 79 ? -10.534 4.201 4.678 1.00 83.44 79 ALA A C 1
ATOM 623 O O . ALA A 1 79 ? -11.579 4.847 4.698 1.00 83.44 79 ALA A O 1
ATOM 624 N N . GLN A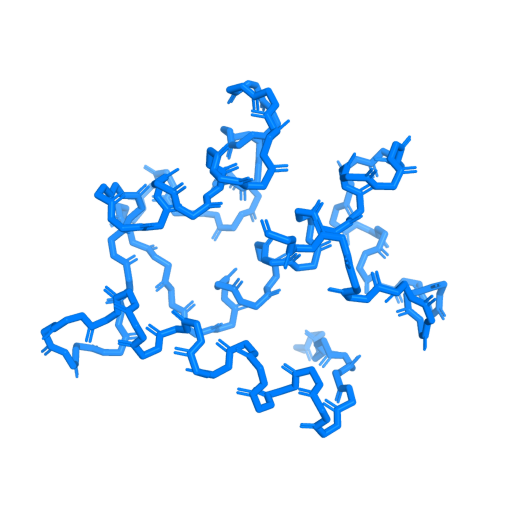 1 80 ? -10.522 2.866 4.722 1.00 81.69 80 GLN A N 1
ATOM 625 C CA . GLN A 1 80 ? -11.732 2.048 4.839 1.00 81.69 80 GLN A CA 1
ATOM 626 C C . GLN A 1 80 ? -12.472 2.293 6.158 1.00 81.69 80 GLN A C 1
ATOM 628 O O . GLN A 1 80 ? -13.696 2.215 6.202 1.00 81.69 80 GLN A O 1
ATOM 633 N N . SER A 1 81 ? -11.745 2.630 7.226 1.00 79.81 81 SER A N 1
ATOM 634 C CA . SER A 1 81 ? -12.331 3.011 8.516 1.00 79.81 81 SER A CA 1
ATOM 635 C C . SER A 1 81 ? -12.886 4.443 8.521 1.00 79.81 81 SER A C 1
ATOM 637 O O . SER A 1 81 ? -13.415 4.884 9.539 1.00 79.81 81 SER A O 1
ATOM 639 N N . GLY A 1 82 ? -12.750 5.195 7.420 1.00 75.31 82 GLY A N 1
ATOM 640 C CA . GLY A 1 82 ? -13.151 6.602 7.339 1.00 75.31 82 GLY A CA 1
ATOM 641 C C . GLY A 1 82 ? -12.227 7.548 8.111 1.00 75.31 82 GLY A C 1
ATOM 642 O O . GLY A 1 82 ? -12.608 8.679 8.410 1.00 75.31 82 GLY A O 1
ATOM 643 N N . LEU A 1 83 ? -11.021 7.094 8.465 1.00 75.88 83 LEU A N 1
ATOM 644 C CA . LEU A 1 83 ? -10.033 7.895 9.180 1.00 75.88 83 LEU A CA 1
ATOM 645 C C . LEU A 1 83 ? -9.172 8.710 8.196 1.00 75.88 83 LEU A C 1
ATOM 647 O O . LEU A 1 83 ? -8.930 8.275 7.068 1.00 75.88 83 LEU A O 1
ATOM 651 N N . PRO A 1 84 ? -8.671 9.889 8.609 1.00 73.94 84 PRO A N 1
ATOM 652 C CA . PRO A 1 84 ? -7.822 10.716 7.758 1.00 73.94 84 PRO A CA 1
ATOM 653 C C . PRO A 1 84 ? -6.498 10.008 7.436 1.00 73.94 84 PRO A C 1
ATOM 655 O O . PRO A 1 84 ? -5.764 9.603 8.339 1.00 73.94 84 PRO A O 1
ATOM 658 N N . LEU A 1 85 ? -6.172 9.914 6.144 1.00 73.94 85 LEU A N 1
ATOM 659 C CA . LEU A 1 85 ? -4.911 9.368 5.645 1.00 73.94 85 LEU A CA 1
ATOM 660 C C . LEU A 1 85 ? -3.731 10.275 6.016 1.00 73.94 85 LEU A C 1
ATOM 662 O O . LEU A 1 85 ? -3.409 11.220 5.300 1.00 73.94 85 LEU A O 1
ATOM 666 N N . ARG A 1 86 ? -3.061 9.989 7.134 1.00 69.12 86 ARG A N 1
ATOM 667 C CA . ARG A 1 86 ? -1.820 10.672 7.523 1.00 69.12 86 ARG A CA 1
ATOM 668 C C . ARG A 1 86 ? -0.733 9.668 7.864 1.00 69.12 86 ARG A C 1
ATOM 670 O O . ARG A 1 86 ? -0.976 8.705 8.582 1.00 69.12 86 ARG A O 1
ATOM 677 N N . VAL A 1 87 ? 0.490 9.932 7.403 1.00 61.88 87 VAL A N 1
ATOM 678 C CA . VAL A 1 87 ? 1.675 9.131 7.765 1.00 61.88 87 VAL A CA 1
ATOM 679 C C . VAL A 1 87 ? 1.908 9.174 9.277 1.00 61.88 87 VAL A C 1
ATOM 681 O O . VAL A 1 87 ? 2.270 8.171 9.879 1.00 61.88 87 VAL A O 1
ATOM 684 N N . GLU A 1 88 ? 1.588 10.296 9.921 1.00 59.50 88 GLU A N 1
ATOM 685 C CA . GLU A 1 88 ? 1.614 10.438 11.382 1.00 59.50 88 GLU A CA 1
ATOM 686 C C . GLU A 1 88 ? 0.627 9.499 12.097 1.00 59.50 88 GLU A C 1
ATOM 688 O O . GLU A 1 88 ? 0.897 9.053 13.211 1.00 59.50 88 GLU A O 1
ATOM 693 N N . SER A 1 89 ? -0.484 9.118 11.452 1.00 55.66 89 SER A N 1
ATOM 694 C CA . SER A 1 89 ? -1.423 8.128 11.999 1.00 55.66 89 SER A CA 1
ATOM 695 C C . SER A 1 89 ? -0.833 6.717 12.051 1.00 55.66 8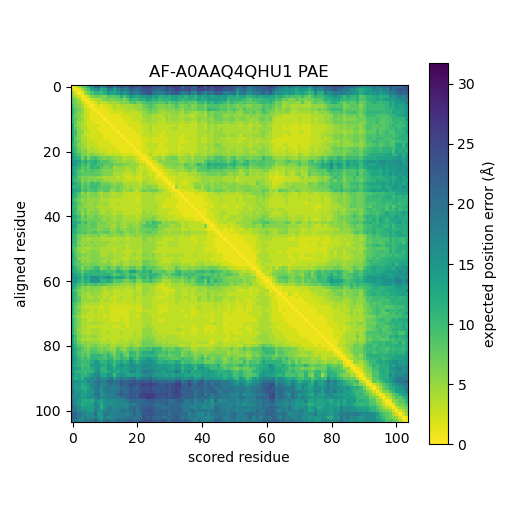9 SER A C 1
ATOM 697 O O . SER A 1 89 ? -1.352 5.885 12.788 1.00 55.66 89 SER A O 1
ATOM 699 N N . LEU A 1 90 ? 0.263 6.452 11.329 1.00 60.62 90 LEU A N 1
ATOM 700 C CA . LEU A 1 90 ? 1.019 5.200 11.429 1.00 60.62 90 LEU A CA 1
ATOM 701 C C . LEU A 1 90 ? 1.900 5.143 12.687 1.00 60.62 90 LEU A C 1
ATOM 703 O O . LEU A 1 90 ? 2.218 4.053 13.151 1.00 60.62 90 LEU A O 1
ATOM 707 N N . ASN A 1 91 ? 2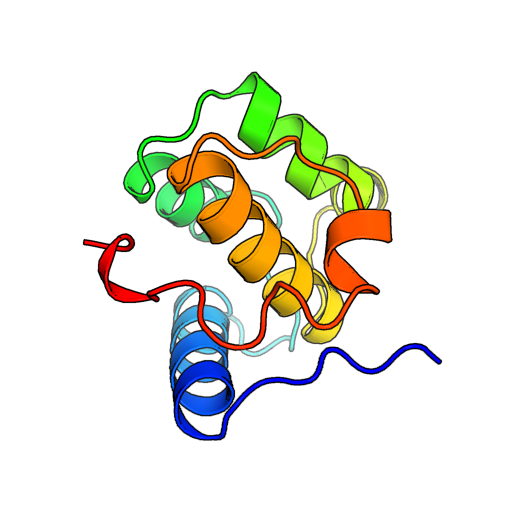.282 6.306 13.228 1.00 52.66 91 ASN A N 1
ATOM 708 C CA . ASN A 1 91 ? 3.224 6.451 14.344 1.00 52.66 91 ASN A CA 1
ATOM 709 C C . ASN A 1 91 ? 2.571 6.296 15.717 1.00 52.66 91 ASN A C 1
ATOM 711 O O . ASN A 1 91 ? 3.208 5.896 16.689 1.00 52.66 91 ASN A O 1
ATOM 715 N N . SER A 1 92 ? 1.295 6.653 15.823 1.00 44.09 92 SER A N 1
ATOM 716 C CA . SER A 1 92 ? 0.598 6.601 17.096 1.00 44.09 92 SER A CA 1
ATOM 717 C C . SER A 1 92 ? 0.009 5.206 17.270 1.00 44.09 92 SER A C 1
ATOM 719 O O . SER A 1 92 ? -0.730 4.743 16.402 1.00 44.09 92 SER A O 1
ATOM 721 N N . GLY A 1 93 ? 0.295 4.535 18.391 1.00 45.91 93 GLY A N 1
ATOM 722 C CA . GLY A 1 93 ? -0.205 3.200 18.771 1.00 45.91 93 GLY A CA 1
ATOM 723 C C . GLY A 1 93 ? -1.737 3.010 18.781 1.00 45.91 93 GLY A C 1
ATOM 724 O O . GLY A 1 93 ? -2.231 1.999 19.264 1.00 45.91 93 GLY A O 1
ATOM 725 N N . ILE A 1 94 ? -2.489 3.950 18.211 1.00 50.12 94 ILE A N 1
ATOM 726 C CA . ILE A 1 94 ? -3.905 3.892 17.846 1.00 50.12 94 ILE A CA 1
ATOM 727 C C . ILE A 1 94 ? -4.200 2.731 16.877 1.00 50.12 94 ILE A C 1
ATOM 729 O O . ILE A 1 94 ? -5.294 2.176 16.892 1.00 50.12 94 ILE A O 1
ATOM 733 N N . LEU A 1 95 ? -3.222 2.309 16.064 1.00 53.22 95 LEU A N 1
ATOM 734 C CA . LEU A 1 95 ? -3.383 1.230 15.078 1.00 53.22 95 LEU A CA 1
ATOM 735 C C . LEU A 1 95 ? -3.319 -0.200 15.637 1.00 53.22 95 LEU A C 1
ATOM 737 O O . LEU A 1 95 ? -3.430 -1.143 14.849 1.00 53.22 95 LEU A O 1
ATOM 741 N N . GLY A 1 96 ? -3.153 -0.382 16.952 1.00 47.97 96 GLY A N 1
ATOM 742 C CA . GLY A 1 96 ? -3.029 -1.707 17.573 1.00 47.97 96 GLY A CA 1
ATOM 743 C C . GLY A 1 96 ? -4.252 -2.620 17.417 1.00 47.97 96 GLY A C 1
ATOM 744 O O . GLY A 1 96 ? -4.158 -3.793 17.750 1.00 47.97 96 GLY A O 1
ATOM 745 N N . ASN A 1 97 ? -5.387 -2.111 16.921 1.00 47.12 97 ASN A N 1
ATOM 746 C CA . ASN A 1 97 ? -6.636 -2.868 16.786 1.00 47.12 97 ASN A CA 1
ATOM 747 C C . ASN A 1 97 ? -7.502 -2.412 15.595 1.00 47.12 97 ASN A C 1
ATOM 749 O O . ASN A 1 97 ? -8.726 -2.408 15.708 1.00 47.12 97 ASN A O 1
ATOM 753 N N . VAL A 1 98 ? -6.924 -1.989 14.461 1.00 51.19 98 VAL A N 1
ATOM 754 C CA . VAL A 1 98 ? -7.779 -1.789 13.272 1.00 51.19 98 VAL A CA 1
ATOM 755 C C . VAL A 1 98 ? -8.172 -3.170 12.750 1.00 51.19 98 VAL A C 1
ATOM 757 O O . VAL A 1 98 ? -7.276 -3.938 12.395 1.00 51.19 98 VAL A O 1
ATOM 760 N N . PRO A 1 99 ? -9.465 -3.532 12.723 1.00 47.81 99 PRO A N 1
ATOM 761 C CA . PRO A 1 99 ? -9.881 -4.844 12.260 1.00 47.81 99 PRO A CA 1
ATOM 762 C C . PRO A 1 99 ? -9.547 -4.983 10.772 1.00 47.81 99 PRO A C 1
ATOM 764 O O . PRO A 1 99 ? -10.162 -4.356 9.915 1.00 47.81 99 PRO A O 1
ATOM 767 N N . THR A 1 100 ? -8.592 -5.854 10.452 1.00 50.59 100 THR A N 1
ATOM 768 C CA . THR A 1 100 ? -8.222 -6.250 9.081 1.00 50.59 100 THR A CA 1
ATOM 769 C C . THR A 1 100 ? -9.354 -6.968 8.327 1.00 50.59 100 THR A C 1
ATOM 771 O O . THR A 1 100 ? -9.200 -7.291 7.154 1.00 50.59 100 THR A O 1
ATOM 774 N N . GLN A 1 101 ? -10.519 -7.173 8.956 1.00 46.59 101 GLN A N 1
ATOM 775 C CA . GLN A 1 101 ? -11.708 -7.815 8.377 1.00 46.59 101 GLN A CA 1
ATOM 776 C C . GLN A 1 101 ? -12.409 -7.017 7.259 1.00 46.59 101 GLN A C 1
ATOM 778 O O . GLN A 1 101 ? -13.369 -7.528 6.678 1.00 46.59 101 GLN A O 1
ATOM 783 N N . SER A 1 102 ? -11.968 -5.793 6.953 1.00 44.69 102 SER A N 1
ATOM 784 C CA . SER A 1 102 ? -12.582 -4.950 5.911 1.00 44.69 102 SER A CA 1
ATOM 785 C C . SER A 1 102 ? -11.981 -5.121 4.510 1.00 44.69 102 SER A C 1
ATOM 787 O O . SER A 1 102 ? -12.544 -4.607 3.545 1.00 44.69 102 SER A O 1
ATOM 789 N N . LEU A 1 103 ? -10.893 -5.881 4.359 1.00 47.56 103 LEU A N 1
ATOM 790 C CA . LEU A 1 103 ? -10.436 -6.360 3.049 1.00 47.56 103 LEU A CA 1
ATOM 791 C C . LEU A 1 103 ? -11.223 -7.637 2.710 1.00 47.56 103 LEU A C 1
ATOM 793 O O . LEU A 1 103 ? -10.730 -8.747 2.903 1.00 47.56 103 LEU A O 1
ATOM 797 N N . LYS A 1 104 ? -12.492 -7.467 2.320 1.00 38.12 104 LYS A N 1
ATOM 798 C CA . LYS A 1 104 ? -13.347 -8.549 1.811 1.00 38.12 104 LYS A CA 1
ATOM 799 C C . LYS A 1 104 ? -13.189 -8.711 0.309 1.00 38.12 104 LYS A C 1
ATOM 801 O O . LYS A 1 104 ? -13.075 -7.669 -0.370 1.00 38.12 104 LYS A O 1
#

Radius of gyration: 12.57 Å; Cα contacts (8 Å, |Δi|>4): 107; chains: 1; bounding box: 27×24×31 Å

Secondary structure (DSSP, 8-state):
-------HHHHHHHHHHHHHH-TT-SSEEETTTHHHHHHHHTT--HHHHHHHHHHTTHHHHSEEEHHHHHHHHHHHHHHHTT----GGGGTSGGGGG--GGG--

Nearest PDB structures (foldseek):
  6yeu-assembly1_A  TM=8.373E-01  e=1.003E-03  Arabidopsis thaliana
  6yet-assembly1_A  TM=7.615E-01  e=1.407E-03  Arabidopsis thaliana
  7eeb-assembly1_I  TM=7.004E-01  e=1.348E-01  Mus musculus
  1h4b-assembly1_A  TM=5.759E-01  e=2.129E+00  Betula pendula

pLDDT: mean 75.81, std 14.31, range [38.12, 89.12]

Mean predicted aligned error: 7.77 Å

Foldseek 3Di:
DDDQDDDPVLLVVLVVLQVVQPVVVPQKGFLDDSVVVLLVLLVADPVLSVVLCVVLVCVVVRIHHSRSSSSSLLLSLCVSVVHDRDPVVSRDCPSVDSPPVSSD